Protein AF-A0A538T1Q1-F1 (afdb_monomer)

Sequence (93 aa):
AFAVQAEGLLEGGADLLILETCQDMLEMKAQILAAREAFARAGRRVPLQCSVTLDPSGRMLLGTDIRGALATLEAMGADVIGLNCSTGPDLMR

Radius of gyration: 13.58 Å; Cα contacts (8 Å, |Δi|>4): 144; chains: 1; bounding box: 30×27×38 Å

Nearest PDB structures (foldseek):
  8g3h-assembly1_A  TM=9.588E-01  e=9.002E-06  Thermus filiformis
  7ufp-assembly1_I  TM=4.383E-01  e=4.056E-01  Methanothermus fervidus DSM 2088
  2rko-assembly1_A  TM=3.230E-01  e=7.858E-01  Saccharomyces cerevisiae
  3a2k-assembly2_B  TM=4.628E-01  e=6.525E+00  Geobacillus kaustophilus
  8ia0-assembly1_CH  TM=3.974E-01  e=4.688E+00  Thermochaetoides thermophila DSM 1495

pLDDT: mean 95.33, std 5.36, range [63.19, 98.62]

Mean predicted aligned error: 2.74 Å

Foldseek 3Di:
DLLVVLLVCVVVVDQEAEAEADQDPVVVVVNLVSNVVSCVVSVHDHAYEYEYEAALVQHRPVRHHPVNVVVSVVVSDHPHYYYDDHDDPVSRD

InterPro domains:
  IPR003726 Homocysteine-binding domain [PF02574] (2-93)
  IPR003726 Homocysteine-binding domain [PS50970] (1-93)
  IPR036589 Homocysteine-binding domain superfamily [G3DSA:3.20.20.330] (1-93)
  IPR036589 Homocysteine-binding domain superfamily [SSF82282] (2-93)
  IPR050554 Methionine Synthase/Corrinoid [PTHR45833] (1-93)

Organism: Eiseniibacteriota bacterium (NCBI:txid2212470)

Secondary structure (DSSP, 8-state):
-HHHHHHHHHHTT-S-EEEEEE--HHHHHHHHHHHHHHHHHHT----EEEEE---TTSB-TTS-BHHHHHHHHHHTT-SEEEE-SSS-TTT--

Structure (mmCIF, N/CA/C/O backbone):
data_AF-A0A538T1Q1-F1
#
_entry.id   AF-A0A538T1Q1-F1
#
loop_
_atom_site.group_PDB
_atom_site.id
_atom_site.type_symbol
_atom_site.label_atom_id
_atom_site.label_alt_id
_atom_site.label_comp_id
_atom_site.label_asym_id
_atom_site.label_entity_id
_atom_site.label_seq_id
_atom_site.pdbx_PDB_ins_code
_atom_site.Cartn_x
_atom_site.Cartn_y
_atom_site.Cartn_z
_atom_site.occupancy
_atom_site.B_iso_or_equiv
_atom_site.auth_seq_id
_atom_site.auth_comp_id
_atom_site.auth_asym_id
_atom_site.auth_atom_id
_atom_site.pdbx_PDB_model_num
ATOM 1 N N . ALA A 1 1 ? 4.539 8.216 12.701 1.00 89.50 1 ALA A N 1
ATOM 2 C CA . ALA A 1 1 ? 4.344 9.091 11.526 1.00 89.50 1 ALA A CA 1
ATOM 3 C C . ALA A 1 1 ? 3.092 8.686 10.747 1.00 89.50 1 ALA A C 1
ATOM 5 O O . ALA A 1 1 ? 2.129 9.436 10.783 1.00 89.50 1 ALA A O 1
ATOM 6 N N . PHE A 1 2 ? 3.053 7.493 10.143 1.00 97.81 2 PHE A N 1
ATOM 7 C CA . PHE A 1 2 ? 1.937 7.061 9.284 1.00 97.81 2 PHE A CA 1
ATOM 8 C C . PHE A 1 2 ? 0.567 6.964 9.976 1.00 97.81 2 PHE A C 1
ATOM 10 O O . PHE A 1 2 ? -0.429 7.328 9.365 1.00 97.81 2 PHE A O 1
ATOM 17 N N . ALA A 1 3 ? 0.498 6.545 11.247 1.00 97.62 3 ALA A N 1
ATOM 18 C CA . ALA A 1 3 ? -0.788 6.395 11.944 1.00 97.62 3 ALA A CA 1
ATOM 19 C C . ALA A 1 3 ? -1.517 7.741 12.085 1.00 97.62 3 ALA A C 1
ATOM 21 O O . ALA A 1 3 ? -2.679 7.847 11.725 1.00 97.62 3 ALA A O 1
ATOM 22 N N . VAL A 1 4 ? -0.791 8.797 12.475 1.00 97.94 4 VAL A N 1
ATOM 23 C CA . VAL A 1 4 ? -1.330 10.166 12.587 1.00 97.94 4 VAL A CA 1
ATOM 24 C C . VAL A 1 4 ? -1.853 10.678 11.240 1.00 97.94 4 VAL A C 1
ATOM 26 O O . VAL A 1 4 ? -2.882 11.340 11.184 1.00 97.94 4 VAL A O 1
ATOM 29 N N . GLN A 1 5 ? -1.163 10.360 10.140 1.00 98.25 5 GLN A N 1
ATOM 30 C CA . GLN A 1 5 ? -1.607 10.742 8.796 1.00 98.25 5 GLN A CA 1
ATOM 31 C C . GLN A 1 5 ? -2.877 9.985 8.389 1.00 98.25 5 GLN A C 1
ATOM 33 O O . GLN A 1 5 ? -3.824 10.596 7.900 1.00 98.25 5 GLN A O 1
ATOM 38 N N . ALA A 1 6 ? -2.912 8.670 8.618 1.00 98.44 6 ALA A N 1
ATOM 39 C CA . ALA A 1 6 ? -4.075 7.840 8.327 1.00 98.44 6 ALA A CA 1
ATOM 40 C C . ALA A 1 6 ? -5.298 8.254 9.163 1.00 98.44 6 ALA A C 1
ATOM 42 O O . ALA A 1 6 ? -6.393 8.34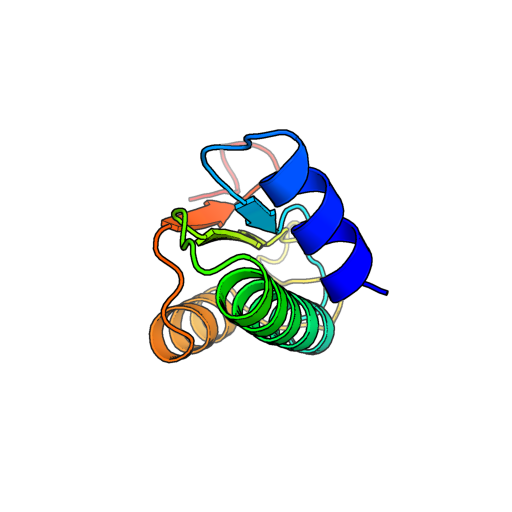6 8.620 1.00 98.44 6 ALA A O 1
ATOM 43 N N . GLU A 1 7 ? -5.110 8.567 10.449 1.00 98.00 7 GLU A N 1
ATOM 44 C CA . GLU A 1 7 ? -6.156 9.107 11.329 1.00 98.00 7 GLU A CA 1
ATOM 45 C C . GLU A 1 7 ? -6.732 10.409 10.768 1.00 98.00 7 GLU A C 1
ATOM 47 O O . GLU A 1 7 ? -7.941 10.499 10.579 1.00 98.00 7 GLU A O 1
ATOM 52 N N . GLY A 1 8 ? -5.883 11.373 10.395 1.00 98.06 8 GLY A N 1
ATOM 53 C CA . GLY A 1 8 ? -6.3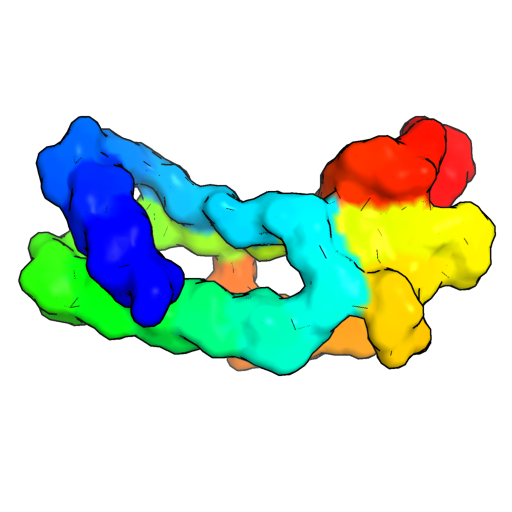49 12.640 9.825 1.00 98.06 8 GLY A CA 1
ATOM 54 C C . GLY A 1 8 ? -7.143 12.470 8.523 1.00 98.06 8 GLY A C 1
ATOM 55 O O . GLY A 1 8 ? -8.138 13.160 8.307 1.00 98.06 8 GLY A O 1
ATOM 56 N N . LEU A 1 9 ? -6.753 11.521 7.663 1.00 98.50 9 LEU A N 1
ATOM 57 C CA . LEU A 1 9 ? -7.506 11.198 6.443 1.00 98.50 9 LEU A CA 1
ATOM 58 C C . LEU A 1 9 ? -8.869 10.565 6.758 1.00 98.50 9 LEU A C 1
ATOM 60 O O . LEU A 1 9 ? -9.868 10.899 6.119 1.00 98.50 9 LEU A O 1
ATOM 64 N N . LEU A 1 10 ? -8.922 9.671 7.747 1.00 98.31 10 LEU A N 1
ATOM 65 C CA . LEU A 1 10 ? -10.161 9.030 8.190 1.00 98.31 10 LEU A CA 1
ATOM 66 C C . LEU A 1 10 ? -11.127 10.032 8.828 1.00 98.31 10 LEU A C 1
ATOM 68 O O . LEU A 1 10 ? -12.315 10.012 8.511 1.00 98.31 10 LEU A O 1
ATOM 72 N N . GLU A 1 11 ? -10.624 10.927 9.679 1.00 97.69 11 GLU A N 1
ATOM 73 C CA . GLU A 1 11 ? -11.393 12.032 10.265 1.00 97.69 11 GLU A CA 1
ATOM 74 C C . GLU A 1 11 ? -11.926 12.981 9.186 1.00 97.69 11 GLU A C 1
ATOM 76 O O . GLU A 1 11 ? -13.066 13.437 9.264 1.00 97.69 11 GLU A O 1
ATOM 81 N N . GLY A 1 12 ? -11.134 13.213 8.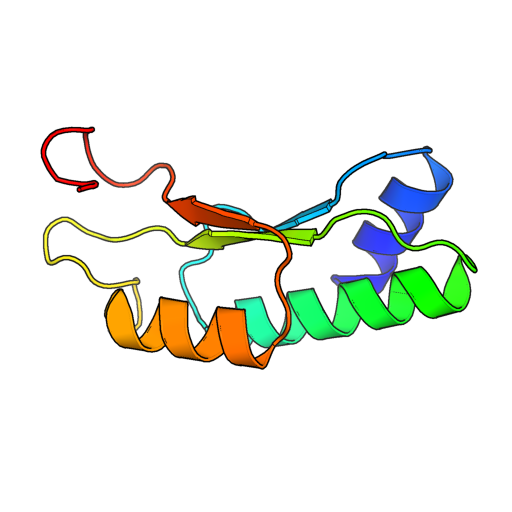136 1.00 98.06 12 GLY A N 1
ATOM 82 C CA . GLY A 1 12 ? -11.543 13.957 6.945 1.00 98.06 12 GLY A CA 1
ATOM 83 C C . GLY A 1 12 ? -12.599 13.254 6.084 1.00 98.06 12 GLY A C 1
ATOM 84 O O . GLY A 1 12 ? -13.081 13.846 5.121 1.00 98.06 12 GLY A O 1
ATOM 85 N N . GLY A 1 13 ? -12.977 12.016 6.414 1.00 98.00 13 GLY A N 1
ATOM 86 C CA . GLY A 1 13 ? -14.026 11.271 5.726 1.00 98.00 13 GLY A CA 1
ATOM 87 C C . GLY A 1 13 ? -13.563 10.519 4.481 1.00 98.00 13 GLY A C 1
ATOM 88 O O . GLY A 1 13 ? -14.407 10.179 3.658 1.00 98.00 13 GLY A O 1
ATOM 89 N N . ALA A 1 14 ? -12.263 10.240 4.330 1.00 98.38 14 ALA A N 1
ATOM 90 C CA . ALA A 1 14 ? -11.763 9.434 3.218 1.00 98.38 14 ALA A CA 1
ATOM 91 C C . ALA A 1 14 ? -12.439 8.050 3.166 1.00 98.38 14 ALA A C 1
ATOM 93 O O . ALA A 1 14 ? -12.596 7.383 4.190 1.00 98.38 14 ALA A O 1
ATOM 94 N N . ASP A 1 15 ? -12.795 7.605 1.959 1.00 98.44 15 ASP A N 1
ATOM 95 C CA . ASP A 1 15 ? -13.465 6.317 1.712 1.00 98.44 15 ASP A CA 1
ATOM 96 C C . ASP A 1 15 ? -12.513 5.202 1.250 1.00 98.44 15 ASP A C 1
ATOM 98 O O . ASP A 1 15 ? -12.938 4.068 1.039 1.00 98.44 15 ASP A O 1
ATOM 102 N N . LEU A 1 16 ? -11.227 5.518 1.100 1.00 98.38 16 LEU A N 1
ATOM 103 C CA . LEU A 1 16 ? -10.141 4.628 0.694 1.00 98.38 16 LEU A CA 1
ATOM 104 C C . LEU A 1 16 ? -8.844 5.186 1.278 1.00 98.38 16 LEU A C 1
ATOM 106 O O . LEU A 1 16 ? -8.607 6.392 1.201 1.00 98.38 16 LEU A O 1
ATOM 110 N N . LEU A 1 17 ? -7.986 4.315 1.805 1.00 98.56 17 LEU A N 1
ATOM 111 C CA . LEU A 1 17 ? -6.588 4.662 2.043 1.00 98.56 17 LEU A CA 1
ATOM 112 C C . LEU A 1 17 ? -5.724 3.999 0.975 1.00 98.56 17 LEU A C 1
ATOM 114 O O . LEU A 1 17 ? -5.830 2.794 0.744 1.00 98.56 17 LEU A O 1
ATOM 118 N N . ILE A 1 18 ? -4.864 4.792 0.340 1.00 98.38 18 ILE A N 1
ATOM 119 C CA . ILE A 1 18 ? -3.893 4.312 -0.637 1.00 98.38 18 ILE A CA 1
ATOM 120 C C . ILE A 1 18 ? -2.474 4.524 -0.111 1.00 98.38 18 ILE A C 1
ATOM 122 O O . ILE A 1 18 ? -2.084 5.628 0.259 1.00 98.38 18 ILE A O 1
ATOM 126 N N . LEU A 1 19 ? -1.710 3.437 -0.074 1.00 98.19 19 LEU A N 1
ATOM 127 C CA . LEU A 1 19 ? -0.277 3.419 0.179 1.00 98.19 19 LEU A CA 1
ATOM 128 C C . LEU A 1 19 ? 0.406 3.307 -1.181 1.00 98.19 19 LEU A C 1
ATOM 130 O O . LEU A 1 19 ? 0.444 2.221 -1.759 1.00 98.19 19 LEU A O 1
ATOM 134 N N . GLU A 1 20 ? 0.849 4.429 -1.745 1.00 97.38 20 GLU A N 1
ATOM 135 C CA . GLU A 1 20 ? 1.339 4.482 -3.125 1.00 97.38 20 GLU A CA 1
ATOM 136 C C . GLU A 1 20 ? 2.835 4.749 -3.248 1.00 97.38 20 GLU A C 1
ATOM 138 O O . GLU A 1 20 ? 3.478 5.267 -2.337 1.00 97.38 20 GLU A O 1
ATOM 143 N N . THR A 1 21 ? 3.378 4.437 -4.429 1.00 96.12 21 THR A N 1
ATOM 144 C CA . THR A 1 21 ? 4.769 4.732 -4.804 1.00 96.12 21 THR A CA 1
ATOM 145 C C . THR A 1 21 ? 5.786 4.148 -3.820 1.00 96.12 21 THR A C 1
ATOM 147 O O . THR A 1 21 ? 6.887 4.670 -3.653 1.00 96.12 21 THR A O 1
ATOM 150 N N . CYS A 1 22 ? 5.438 3.049 -3.149 1.00 96.56 22 CYS A N 1
ATOM 151 C CA . CYS A 1 22 ? 6.311 2.490 -2.132 1.00 96.56 22 CYS A CA 1
ATOM 152 C C . CYS A 1 22 ? 7.480 1.745 -2.787 1.00 96.56 22 CYS A C 1
ATOM 154 O O . CYS A 1 22 ? 7.290 0.948 -3.711 1.00 96.56 22 CYS A O 1
ATOM 156 N N . GLN A 1 23 ? 8.689 2.021 -2.300 1.00 95.06 23 GLN A N 1
ATOM 157 C CA . GLN A 1 23 ? 9.955 1.497 -2.826 1.00 95.06 23 GLN A CA 1
ATOM 158 C C . GLN A 1 23 ? 10.657 0.523 -1.870 1.00 95.06 23 GLN A C 1
ATOM 160 O O . GLN A 1 23 ? 11.610 -0.151 -2.272 1.00 95.06 23 GLN A O 1
ATOM 165 N N . ASP A 1 24 ? 10.156 0.400 -0.639 1.00 96.19 24 ASP A N 1
ATOM 166 C CA . ASP A 1 24 ? 10.654 -0.502 0.397 1.00 96.19 24 ASP A CA 1
ATOM 167 C C . ASP A 1 24 ? 9.495 -1.287 1.036 1.00 96.19 24 ASP A C 1
ATOM 169 O O . ASP A 1 24 ? 8.523 -0.722 1.538 1.00 96.19 24 ASP A O 1
ATOM 173 N N . MET A 1 25 ? 9.610 -2.616 1.062 1.00 96.56 25 MET A N 1
ATOM 174 C CA . MET A 1 25 ? 8.607 -3.474 1.692 1.00 96.56 25 MET A CA 1
ATOM 175 C C . MET A 1 25 ? 8.565 -3.350 3.215 1.00 96.56 25 MET A C 1
ATOM 177 O O . MET A 1 25 ? 7.521 -3.635 3.806 1.00 96.56 25 MET A O 1
ATOM 181 N N . LEU A 1 26 ? 9.660 -2.961 3.872 1.00 97.06 26 LEU A N 1
ATOM 182 C CA . LEU A 1 26 ? 9.642 -2.702 5.310 1.00 97.06 26 LEU A CA 1
ATOM 183 C C . LEU A 1 26 ? 8.817 -1.450 5.621 1.00 97.06 26 LEU A C 1
ATOM 185 O O . LEU A 1 26 ? 8.008 -1.464 6.551 1.00 97.06 26 LEU A O 1
ATOM 189 N N . GLU A 1 27 ? 8.963 -0.404 4.810 1.00 97.44 27 GLU A N 1
ATOM 190 C CA . GLU A 1 27 ? 8.146 0.802 4.911 1.00 97.44 27 GLU A CA 1
ATOM 191 C C . GLU A 1 27 ? 6.666 0.497 4.641 1.00 97.44 27 GLU A C 1
ATOM 193 O O . GLU A 1 27 ? 5.817 0.826 5.470 1.00 97.44 27 GLU A O 1
ATOM 198 N N . MET A 1 28 ? 6.357 -0.226 3.558 1.00 97.75 28 MET A N 1
ATOM 199 C CA . MET A 1 28 ? 4.989 -0.656 3.240 1.00 97.75 28 MET A CA 1
ATOM 200 C C . MET A 1 28 ? 4.349 -1.429 4.403 1.00 97.75 28 MET A C 1
ATOM 202 O O . MET A 1 28 ? 3.210 -1.173 4.792 1.00 97.75 28 MET A O 1
ATOM 206 N N . LYS A 1 29 ? 5.101 -2.344 5.029 1.00 98.25 29 LYS A N 1
ATOM 207 C CA . LYS A 1 29 ? 4.645 -3.081 6.219 1.00 98.25 29 LYS A CA 1
ATOM 208 C C . LYS A 1 29 ? 4.290 -2.145 7.370 1.00 98.25 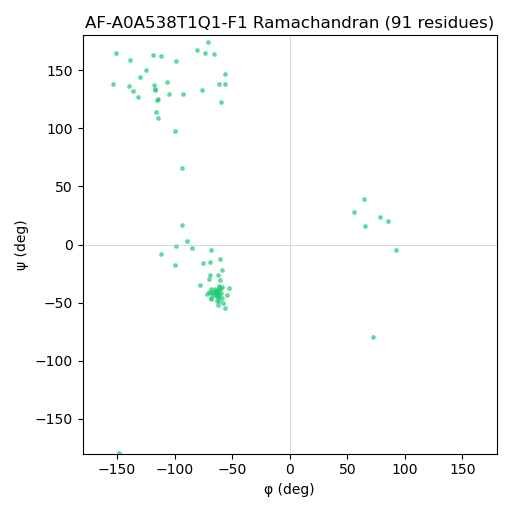29 LYS A C 1
ATOM 210 O O . LYS A 1 29 ? 3.243 -2.316 7.996 1.00 98.25 29 LYS A O 1
ATOM 215 N N . ALA A 1 30 ? 5.149 -1.167 7.650 1.00 98.38 30 ALA A N 1
ATOM 216 C CA . ALA A 1 30 ? 4.914 -0.188 8.704 1.00 98.38 30 ALA A CA 1
ATOM 217 C C . ALA A 1 30 ? 3.670 0.668 8.415 1.00 98.38 30 ALA A C 1
ATOM 219 O O . ALA A 1 30 ? 2.873 0.910 9.321 1.00 98.38 30 ALA A O 1
ATOM 220 N N . GLN A 1 31 ? 3.468 1.069 7.159 1.00 98.44 31 GLN A N 1
ATOM 221 C CA . GLN A 1 31 ? 2.290 1.817 6.719 1.00 98.44 31 GLN A CA 1
ATOM 222 C C . GLN A 1 31 ? 0.994 1.001 6.874 1.00 98.44 31 GLN A C 1
ATOM 224 O O . GLN A 1 31 ? 0.018 1.516 7.416 1.00 98.44 31 GLN A O 1
ATOM 229 N N . ILE A 1 32 ? 0.984 -0.286 6.500 1.00 98.50 32 ILE A N 1
ATOM 230 C CA . ILE A 1 32 ? -0.187 -1.166 6.675 1.00 98.50 32 ILE A CA 1
ATOM 231 C C . ILE A 1 32 ? -0.539 -1.333 8.159 1.00 98.50 32 ILE A C 1
ATOM 233 O O . ILE A 1 32 ? -1.710 -1.259 8.538 1.00 98.50 32 ILE A O 1
ATOM 237 N N . LEU A 1 33 ? 0.460 -1.553 9.020 1.00 98.50 33 LEU A N 1
ATOM 238 C CA . LEU A 1 33 ? 0.236 -1.662 10.465 1.00 98.50 33 LEU A CA 1
ATOM 239 C C . LEU A 1 33 ? -0.307 -0.354 11.051 1.00 98.50 33 LEU A C 1
ATOM 241 O O . LEU A 1 33 ? -1.254 -0.383 11.833 1.00 98.50 33 LEU A O 1
ATOM 245 N N . ALA A 1 34 ? 0.234 0.782 10.619 1.00 98.50 34 ALA A N 1
ATOM 246 C CA . ALA A 1 34 ? -0.239 2.094 11.028 1.00 98.50 34 ALA A CA 1
ATOM 247 C C . ALA A 1 34 ? -1.673 2.390 10.553 1.00 98.50 34 ALA A C 1
ATOM 249 O O . ALA A 1 34 ? -2.459 2.949 11.313 1.00 98.50 34 ALA A O 1
ATOM 250 N N . ALA A 1 35 ? -2.047 1.980 9.337 1.00 98.44 35 ALA A N 1
ATOM 251 C CA . ALA A 1 35 ? -3.417 2.113 8.842 1.00 98.44 35 ALA A CA 1
ATOM 252 C C . ALA A 1 35 ? -4.401 1.288 9.688 1.00 98.44 35 ALA A C 1
ATOM 254 O O . ALA A 1 35 ? -5.478 1.764 10.033 1.00 98.44 35 ALA A O 1
ATOM 255 N N . ARG A 1 36 ? -4.013 0.073 10.097 1.00 98.12 36 ARG A N 1
ATOM 256 C CA . ARG A 1 36 ? -4.818 -0.766 11.003 1.00 98.12 36 ARG A CA 1
ATOM 257 C C . ARG A 1 36 ? -4.979 -0.146 12.388 1.00 98.12 36 ARG A C 1
ATOM 259 O O . ARG A 1 36 ? -6.067 -0.212 12.954 1.00 98.12 36 ARG A O 1
ATOM 266 N N . GLU A 1 37 ? -3.920 0.454 12.922 1.00 98.44 37 GLU A N 1
ATOM 267 C CA . GLU A 1 37 ? -3.988 1.201 14.179 1.00 98.44 37 GLU A CA 1
ATOM 268 C C . GLU A 1 37 ? -4.954 2.390 14.065 1.00 98.44 37 GLU A C 1
ATOM 270 O O . GLU A 1 37 ? -5.820 2.561 14.924 1.00 98.44 37 GLU A O 1
ATOM 275 N N . ALA A 1 38 ? -4.873 3.146 12.968 1.00 98.44 38 ALA A N 1
ATOM 276 C CA . ALA A 1 38 ? -5.785 4.247 12.681 1.00 98.44 38 ALA A CA 1
ATOM 277 C C . ALA A 1 38 ? -7.243 3.771 12.552 1.00 98.44 38 ALA A C 1
ATOM 279 O O . ALA A 1 38 ? -8.134 4.375 13.145 1.00 98.44 38 ALA A O 1
ATOM 280 N N . PHE A 1 39 ? -7.499 2.645 11.871 1.00 98.44 39 PHE A N 1
ATOM 281 C CA . PHE A 1 39 ? -8.839 2.048 11.800 1.00 98.44 39 PHE A CA 1
ATOM 282 C C . PHE A 1 39 ? -9.386 1.676 13.181 1.00 98.44 39 PHE A C 1
ATOM 284 O O . PHE A 1 39 ? -10.562 1.912 13.461 1.00 98.44 39 PHE A O 1
ATOM 291 N N . ALA A 1 40 ? -8.544 1.111 14.054 1.00 97.81 40 ALA A N 1
ATOM 292 C CA . ALA A 1 40 ? -8.943 0.747 15.410 1.00 97.81 40 ALA A CA 1
ATOM 293 C C . ALA A 1 40 ? -9.306 1.981 16.250 1.00 97.81 40 ALA A C 1
ATOM 295 O O . ALA A 1 40 ? -10.307 1.959 16.963 1.00 97.81 40 ALA A O 1
ATOM 296 N N . ARG A 1 41 ? -8.532 3.066 16.134 1.00 97.31 41 ARG A N 1
ATOM 297 C CA . ARG A 1 41 ? -8.785 4.334 16.840 1.00 97.31 41 ARG A CA 1
ATOM 298 C C . ARG A 1 41 ? -10.018 5.065 16.311 1.00 97.31 41 ARG A C 1
ATOM 300 O O . ARG A 1 41 ? -10.811 5.561 17.103 1.00 97.31 41 ARG A O 1
ATOM 307 N N . ALA A 1 42 ? -10.206 5.085 14.993 1.00 95.88 42 ALA A N 1
ATOM 308 C CA . ALA A 1 42 ? -11.352 5.720 14.345 1.00 95.88 42 ALA A CA 1
ATOM 309 C C . ALA A 1 42 ? -12.655 4.908 14.481 1.00 95.88 42 ALA A C 1
ATOM 311 O O . ALA A 1 42 ? -13.734 5.420 14.189 1.00 95.88 42 ALA A O 1
ATOM 312 N N . GLY A 1 43 ? -12.575 3.625 14.861 1.00 97.00 43 GLY A N 1
ATOM 313 C CA . GLY A 1 43 ? -13.729 2.720 14.902 1.00 97.00 43 GLY A CA 1
ATOM 314 C C . GLY A 1 43 ? -14.340 2.433 13.523 1.00 97.00 43 GLY A C 1
ATOM 315 O O . GLY A 1 43 ? -15.469 1.952 13.433 1.00 97.00 43 GLY A O 1
ATOM 316 N N . ARG A 1 44 ? -13.611 2.732 12.440 1.00 95.94 44 ARG A N 1
ATOM 317 C CA . ARG A 1 44 ? -14.044 2.579 11.046 1.00 95.94 44 ARG A CA 1
ATOM 318 C C . ARG A 1 44 ? -12.889 2.045 10.208 1.00 95.94 44 ARG A C 1
ATOM 320 O O . ARG A 1 44 ? -11.768 2.536 10.288 1.00 95.94 44 ARG A O 1
ATOM 327 N N . ARG A 1 45 ? -13.200 1.080 9.343 1.00 97.62 45 ARG A N 1
ATOM 328 C CA . ARG A 1 45 ? -12.311 0.591 8.285 1.00 97.62 45 ARG A CA 1
ATOM 329 C C . ARG A 1 45 ? -12.807 1.087 6.933 1.00 97.62 45 ARG A C 1
ATOM 331 O O . ARG A 1 45 ? -14.005 1.035 6.659 1.00 97.62 45 ARG A O 1
ATOM 338 N N . VAL A 1 46 ? -11.873 1.479 6.080 1.00 98.50 46 VAL A N 1
ATOM 339 C CA . VAL A 1 46 ? -12.079 1.651 4.637 1.00 98.50 46 VAL A CA 1
ATOM 340 C C . VAL A 1 46 ? -11.152 0.695 3.883 1.00 98.50 46 VAL A C 1
ATOM 342 O O . VAL A 1 46 ? -10.227 0.165 4.510 1.00 98.50 46 VAL A O 1
ATOM 345 N N . PRO A 1 47 ? -11.383 0.410 2.589 1.00 98.56 47 PRO A N 1
ATOM 346 C CA . PRO A 1 47 ? -10.460 -0.417 1.827 1.00 98.56 47 PRO A CA 1
ATOM 347 C C . PRO A 1 47 ? -9.041 0.166 1.867 1.00 98.56 47 PRO A C 1
ATOM 349 O O . PRO A 1 47 ? -8.855 1.384 1.934 1.00 98.56 47 PRO A O 1
ATOM 352 N N . LEU A 1 48 ? -8.047 -0.717 1.856 1.00 98.50 48 LEU A N 1
ATOM 353 C CA . LEU A 1 48 ? -6.630 -0.385 1.857 1.00 98.50 48 LEU A CA 1
ATOM 354 C C . LEU A 1 48 ? -6.003 -0.845 0.539 1.00 98.50 48 LEU A C 1
ATOM 356 O O . LEU A 1 48 ? -5.819 -2.044 0.311 1.00 98.50 48 LEU A O 1
ATOM 360 N N . GLN A 1 49 ? -5.660 0.115 -0.317 1.00 98.62 49 GLN A N 1
ATOM 361 C CA . GLN A 1 49 ? -4.938 -0.130 -1.561 1.00 98.62 49 GLN A CA 1
ATOM 362 C C . GLN A 1 49 ? -3.433 0.015 -1.333 1.00 98.62 49 GLN A C 1
ATOM 364 O O . GLN A 1 49 ? -2.974 1.024 -0.807 1.00 98.62 49 GLN A O 1
ATOM 369 N N . CYS A 1 50 ? -2.660 -0.977 -1.765 1.00 98.50 50 CYS A N 1
ATOM 370 C CA . CYS A 1 50 ? -1.203 -0.979 -1.688 1.00 98.50 50 CYS A CA 1
ATOM 371 C C . CYS A 1 50 ? -0.623 -0.997 -3.106 1.00 98.50 50 CYS A C 1
ATOM 373 O O . CYS A 1 50 ? -0.794 -1.972 -3.837 1.00 98.50 50 CYS A O 1
ATOM 375 N N . SER A 1 51 ? 0.062 0.074 -3.497 1.00 96.88 51 SER A N 1
ATOM 376 C CA . SER A 1 51 ? 0.723 0.201 -4.794 1.00 96.88 51 SER A CA 1
ATOM 377 C C . SER A 1 51 ? 2.233 0.301 -4.617 1.00 96.88 51 SER A C 1
ATOM 379 O O . SER A 1 51 ? 2.735 1.171 -3.900 1.00 96.88 51 SER A O 1
ATOM 381 N N . VAL A 1 52 ? 2.960 -0.597 -5.279 1.00 96.38 52 VAL A N 1
ATOM 382 C CA . VAL A 1 52 ? 4.428 -0.571 -5.311 1.00 96.38 52 VAL A CA 1
ATOM 383 C C . VAL A 1 52 ? 4.914 0.074 -6.603 1.00 96.38 52 VAL A C 1
ATOM 385 O O . VAL A 1 52 ? 4.202 0.122 -7.605 1.00 96.38 52 VAL A O 1
ATOM 388 N N . THR A 1 53 ? 6.145 0.571 -6.593 1.00 94.94 53 THR A N 1
ATOM 389 C CA . THR A 1 53 ? 6.793 1.090 -7.799 1.00 94.94 53 THR A CA 1
ATOM 390 C C . THR A 1 53 ? 8.023 0.253 -8.125 1.00 94.94 53 THR A C 1
ATOM 392 O O . THR A 1 53 ? 8.806 -0.097 -7.236 1.00 94.94 53 THR A O 1
ATOM 395 N N . LEU A 1 54 ? 8.157 -0.113 -9.398 1.00 93.62 54 LEU A N 1
ATOM 396 C CA . LEU A 1 54 ? 9.217 -0.981 -9.901 1.00 93.62 54 LEU A CA 1
ATOM 397 C C . LEU A 1 54 ? 10.061 -0.224 -10.917 1.00 93.62 54 LEU A C 1
ATOM 399 O O . LEU A 1 54 ? 9.522 0.453 -11.793 1.00 93.62 54 LEU A O 1
ATOM 403 N N . ASP A 1 55 ? 11.373 -0.388 -10.826 1.00 91.81 55 ASP A N 1
ATOM 404 C CA . ASP A 1 55 ? 12.295 0.076 -11.851 1.00 91.81 55 ASP A CA 1
ATOM 405 C C . ASP A 1 55 ? 12.177 -0.779 -13.139 1.00 91.81 55 ASP A C 1
ATOM 407 O O . ASP A 1 55 ? 11.470 -1.794 -13.163 1.00 91.81 55 ASP A O 1
ATOM 411 N N . PRO A 1 56 ? 12.875 -0.420 -14.233 1.00 90.56 56 PRO A N 1
ATOM 412 C CA . PRO A 1 56 ? 12.850 -1.202 -15.472 1.00 90.56 56 PRO A CA 1
ATOM 413 C C . PRO A 1 56 ? 13.350 -2.652 -15.347 1.00 90.56 56 PRO A C 1
ATOM 415 O O . PRO A 1 56 ? 13.161 -3.435 -16.275 1.00 90.56 56 PRO A O 1
ATOM 418 N N . SER A 1 57 ? 13.987 -3.031 -14.233 1.00 89.75 57 SER A N 1
ATOM 419 C CA . SER A 1 57 ? 14.384 -4.416 -13.951 1.00 89.75 57 SER A CA 1
ATOM 420 C C . SER A 1 57 ? 13.258 -5.249 -13.319 1.00 89.75 57 SER A C 1
ATOM 422 O O . SER A 1 57 ? 13.432 -6.451 -13.102 1.00 89.75 57 SER A O 1
ATOM 424 N N . GLY A 1 58 ? 12.101 -4.636 -13.035 1.00 89.81 58 GLY A N 1
ATOM 425 C CA . GLY A 1 58 ? 10.950 -5.291 -12.413 1.00 89.81 58 GLY A CA 1
ATOM 426 C C . GLY A 1 58 ? 11.096 -5.464 -10.901 1.00 89.81 58 GLY A C 1
ATOM 427 O O . GLY A 1 58 ? 10.482 -6.364 -10.318 1.00 89.81 58 GLY A O 1
ATOM 428 N N . ARG A 1 59 ? 11.929 -4.636 -10.258 1.00 94.06 59 ARG A N 1
ATOM 429 C CA . ARG A 1 59 ? 12.189 -4.677 -8.815 1.00 94.06 59 ARG A CA 1
ATOM 430 C C . ARG A 1 59 ? 11.911 -3.326 -8.172 1.00 94.06 59 ARG A C 1
ATOM 432 O O . ARG A 1 59 ? 12.076 -2.277 -8.784 1.00 94.06 59 ARG A O 1
ATOM 439 N N . MET A 1 60 ? 11.508 -3.360 -6.909 1.00 95.00 60 MET A N 1
ATOM 440 C CA . MET A 1 60 ? 11.496 -2.179 -6.048 1.00 95.00 60 MET A CA 1
ATOM 441 C C . MET A 1 60 ? 12.937 -1.704 -5.797 1.00 95.00 60 MET A C 1
ATOM 443 O O . MET A 1 60 ? 13.881 -2.476 -5.975 1.00 95.00 60 MET A O 1
ATOM 447 N N . LEU A 1 61 ? 13.114 -0.472 -5.309 1.00 94.00 61 LEU A N 1
ATOM 448 C CA . LEU A 1 61 ? 14.436 0.144 -5.100 1.00 94.00 61 LEU A CA 1
ATOM 449 C C . LEU A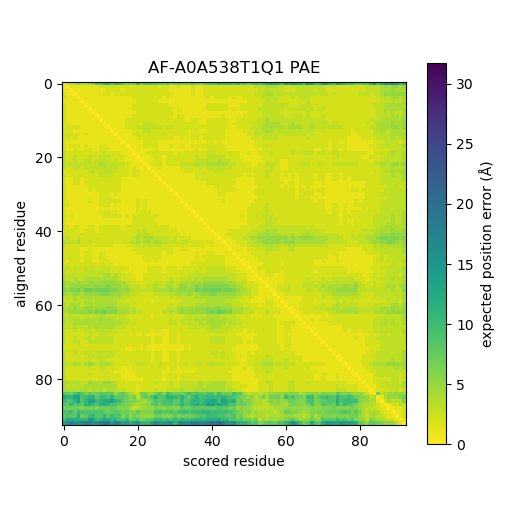 1 61 ? 15.393 -0.729 -4.271 1.00 94.00 61 LEU A C 1
ATOM 451 O O . LEU A 1 61 ? 16.585 -0.784 -4.555 1.00 94.00 61 LEU A O 1
ATOM 455 N N . LEU A 1 62 ? 14.868 -1.429 -3.260 1.00 94.38 62 LEU A N 1
ATOM 456 C CA . LEU A 1 62 ? 15.656 -2.305 -2.384 1.00 94.38 62 LEU A CA 1
ATOM 457 C C . LEU A 1 62 ? 15.688 -3.776 -2.841 1.00 94.38 62 LEU A C 1
ATOM 459 O O . LEU A 1 62 ? 16.036 -4.666 -2.070 1.00 94.38 62 LEU A O 1
ATOM 463 N N . GL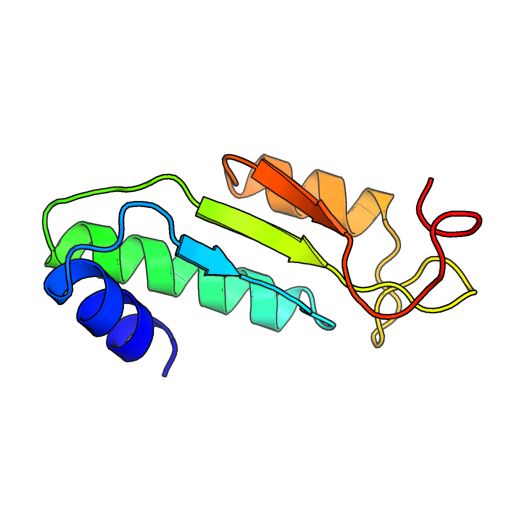Y A 1 63 ? 15.321 -4.051 -4.095 1.00 94.00 63 GLY A N 1
ATOM 464 C CA . GLY A 1 63 ? 15.529 -5.342 -4.757 1.00 94.00 63 GLY A CA 1
ATOM 465 C C . GLY A 1 63 ? 14.382 -6.351 -4.657 1.00 94.00 63 GLY A C 1
ATOM 466 O O . GLY A 1 63 ? 14.453 -7.401 -5.306 1.00 94.00 63 GLY A O 1
ATOM 467 N N . THR A 1 64 ? 13.319 -6.045 -3.903 1.00 96.75 64 THR A N 1
ATOM 468 C CA . THR A 1 64 ? 12.109 -6.888 -3.842 1.00 96.75 64 THR A CA 1
ATOM 469 C C . THR A 1 64 ? 11.507 -7.002 -5.242 1.00 96.75 64 THR A C 1
ATOM 471 O O . THR A 1 64 ? 11.203 -5.988 -5.867 1.00 96.75 64 THR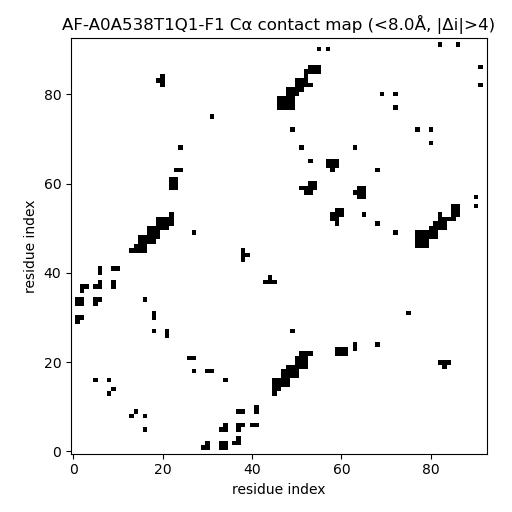 A O 1
ATOM 474 N N . ASP A 1 65 ? 11.346 -8.225 -5.743 1.00 95.06 65 ASP A N 1
ATOM 475 C CA . ASP A 1 65 ? 10.632 -8.462 -6.998 1.00 95.06 65 ASP A CA 1
ATOM 476 C C . ASP A 1 65 ? 9.108 -8.448 -6.804 1.00 95.06 65 ASP A C 1
ATOM 478 O O . ASP A 1 65 ? 8.585 -8.504 -5.687 1.00 95.06 65 ASP A O 1
ATOM 482 N N . ILE A 1 66 ? 8.378 -8.393 -7.918 1.00 92.62 66 ILE A N 1
ATOM 483 C CA . ILE A 1 66 ? 6.914 -8.320 -7.903 1.00 92.62 66 ILE A CA 1
ATOM 484 C C . ILE A 1 66 ? 6.246 -9.524 -7.222 1.00 92.62 66 ILE A C 1
ATOM 486 O O . ILE A 1 66 ? 5.197 -9.371 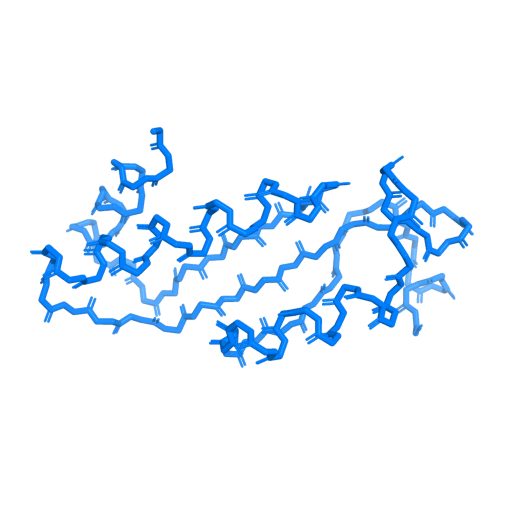-6.600 1.00 92.62 66 ILE A O 1
ATOM 490 N N . ARG A 1 67 ? 6.851 -10.719 -7.276 1.00 95.06 67 ARG A N 1
ATOM 491 C CA . ARG A 1 67 ? 6.288 -11.922 -6.639 1.00 95.06 67 ARG A CA 1
ATOM 492 C C . ARG A 1 67 ? 6.414 -11.835 -5.122 1.00 95.06 67 ARG A C 1
ATOM 494 O O . ARG A 1 67 ? 5.461 -12.151 -4.416 1.00 95.06 67 ARG A O 1
ATOM 501 N N . GLY A 1 68 ? 7.565 -11.378 -4.632 1.00 96.75 68 GLY A N 1
ATOM 502 C CA . GLY A 1 68 ? 7.804 -11.124 -3.215 1.00 96.75 68 GLY A CA 1
ATOM 503 C C . GLY A 1 68 ? 6.904 -10.018 -2.664 1.00 96.75 68 GLY A C 1
ATOM 504 O O . GLY A 1 68 ? 6.356 -10.169 -1.568 1.00 96.75 68 GLY A O 1
ATOM 505 N N . ALA A 1 69 ? 6.701 -8.945 -3.433 1.00 96.69 69 ALA A N 1
ATOM 506 C CA . ALA A 1 69 ? 5.771 -7.877 -3.078 1.00 96.69 69 ALA A CA 1
ATOM 507 C C . ALA A 1 69 ? 4.328 -8.400 -2.994 1.00 96.69 69 ALA A C 1
ATOM 509 O O . ALA A 1 69 ? 3.695 -8.252 -1.950 1.00 96.69 69 ALA A O 1
ATOM 510 N N . LEU A 1 70 ? 3.842 -9.084 -4.039 1.00 96.88 70 LEU A N 1
ATOM 511 C CA . LEU A 1 70 ? 2.489 -9.644 -4.093 1.00 96.88 70 LEU A CA 1
ATOM 512 C C . LEU A 1 70 ? 2.217 -10.592 -2.920 1.00 96.88 70 LEU A C 1
ATOM 514 O O . LEU A 1 70 ? 1.300 -10.344 -2.142 1.00 96.88 70 LEU A O 1
ATOM 518 N N . ALA A 1 71 ? 3.064 -11.610 -2.731 1.00 98.06 71 ALA A N 1
ATOM 519 C CA . ALA A 1 71 ? 2.886 -12.594 -1.663 1.00 98.06 71 ALA A CA 1
ATOM 520 C C . ALA A 1 71 ? 2.875 -11.944 -0.268 1.00 98.06 71 ALA A C 1
ATOM 522 O O . ALA A 1 71 ? 2.123 -12.350 0.618 1.00 98.06 71 ALA A O 1
ATOM 523 N N . THR A 1 72 ? 3.696 -10.908 -0.066 1.00 98.12 72 THR A N 1
ATOM 524 C CA . THR A 1 72 ? 3.717 -10.162 1.196 1.00 98.12 72 THR A CA 1
ATOM 525 C C . THR A 1 72 ? 2.427 -9.371 1.401 1.00 98.12 72 THR A C 1
ATOM 527 O O . THR A 1 72 ? 1.859 -9.411 2.490 1.00 98.12 72 THR A O 1
ATOM 530 N N . LEU A 1 73 ? 1.964 -8.645 0.382 1.00 98.19 73 LEU A N 1
ATOM 531 C CA . LEU A 1 73 ? 0.777 -7.793 0.470 1.00 98.19 73 LEU A CA 1
ATOM 532 C C . LEU A 1 73 ? -0.512 -8.609 0.634 1.00 98.19 73 LEU A C 1
ATOM 534 O O . LEU A 1 73 ? -1.366 -8.231 1.437 1.00 98.19 73 LEU A O 1
ATOM 538 N N . GLU A 1 74 ? -0.617 -9.756 -0.040 1.00 97.88 74 GLU A N 1
ATOM 539 C CA . GLU A 1 74 ? -1.711 -10.716 0.150 1.00 97.88 74 GLU A CA 1
ATOM 540 C C . GLU A 1 74 ? -1.736 -11.248 1.587 1.00 97.88 74 GLU A C 1
ATOM 542 O O . GLU A 1 74 ? -2.768 -11.195 2.256 1.00 97.88 74 GLU A O 1
ATOM 547 N N . ALA A 1 75 ? -0.585 -11.685 2.114 1.00 98.12 75 ALA A N 1
ATOM 548 C CA . ALA A 1 75 ? -0.477 -12.162 3.495 1.00 98.12 75 ALA A CA 1
ATOM 549 C C . ALA A 1 75 ? -0.805 -11.069 4.530 1.00 98.12 75 ALA A C 1
ATOM 551 O O . ALA A 1 75 ? -1.244 -11.358 5.645 1.00 98.12 75 ALA A O 1
ATOM 552 N N . MET A 1 76 ? -0.607 -9.802 4.167 1.00 97.94 76 MET A N 1
ATOM 553 C CA . MET A 1 76 ? -0.971 -8.647 4.981 1.00 97.94 76 MET A CA 1
ATOM 554 C C . MET A 1 76 ? -2.398 -8.142 4.740 1.00 97.94 76 MET A C 1
ATOM 556 O O . MET A 1 76 ? -2.801 -7.165 5.371 1.00 97.94 76 MET A O 1
ATOM 560 N N . GLY A 1 77 ? -3.191 -8.803 3.899 1.00 96.00 77 GLY A N 1
ATOM 561 C CA . GLY A 1 77 ? -4.606 -8.489 3.712 1.00 96.00 77 GLY A CA 1
ATOM 562 C C . GLY A 1 77 ? -4.863 -7.107 3.112 1.00 96.00 77 GLY A C 1
ATOM 563 O O . GLY A 1 77 ? -5.782 -6.421 3.561 1.00 96.00 77 GLY A O 1
ATOM 564 N N . ALA A 1 78 ? -4.042 -6.679 2.148 1.00 97.94 78 ALA A N 1
ATOM 565 C CA . ALA A 1 78 ? -4.390 -5.550 1.287 1.00 97.94 78 ALA A CA 1
ATOM 566 C C . ALA A 1 78 ? -5.673 -5.871 0.495 1.00 97.94 78 ALA A C 1
ATOM 568 O O . ALA A 1 78 ? -5.824 -6.985 -0.003 1.00 97.94 78 ALA A O 1
ATOM 569 N N . ASP A 1 79 ? -6.591 -4.908 0.366 1.00 98.44 79 ASP A N 1
ATOM 570 C CA . ASP A 1 79 ? -7.832 -5.102 -0.403 1.00 98.44 79 ASP A CA 1
ATOM 571 C C . ASP A 1 79 ? -7.587 -4.995 -1.910 1.00 98.44 79 ASP A C 1
ATOM 573 O O . ASP A 1 79 ? -8.230 -5.675 -2.707 1.00 98.44 79 ASP A O 1
ATOM 577 N N . VAL A 1 80 ? -6.662 -4.113 -2.295 1.00 98.25 80 VAL A N 1
ATOM 578 C CA . VAL A 1 80 ? -6.281 -3.853 -3.684 1.00 98.25 80 VAL A CA 1
ATOM 579 C C . VAL A 1 80 ? -4.762 -3.776 -3.756 1.00 98.25 80 VAL A C 1
ATOM 581 O O . VAL A 1 80 ? -4.135 -3.075 -2.962 1.00 98.25 80 VAL A O 1
ATOM 584 N N . ILE A 1 81 ? -4.171 -4.481 -4.717 1.00 97.81 81 ILE A N 1
ATOM 585 C CA . ILE A 1 81 ? -2.727 -4.480 -4.970 1.00 97.81 81 ILE A CA 1
ATOM 586 C C . ILE A 1 81 ? -2.492 -3.916 -6.371 1.00 97.81 81 ILE A C 1
ATOM 588 O O . ILE A 1 81 ? -3.176 -4.312 -7.313 1.00 97.81 81 ILE A O 1
ATOM 592 N N . GLY A 1 82 ? -1.549 -2.982 -6.508 1.00 94.50 82 GLY A N 1
ATOM 593 C CA . GLY A 1 82 ? -1.293 -2.292 -7.773 1.00 94.50 82 GLY A CA 1
ATOM 594 C C . GLY A 1 82 ? 0.159 -1.875 -8.005 1.00 94.50 82 GLY A C 1
ATOM 595 O O . GLY A 1 82 ? 1.047 -2.127 -7.187 1.00 94.50 82 GLY A O 1
ATOM 596 N N . LEU A 1 83 ? 0.365 -1.231 -9.155 1.00 94.31 83 LEU A N 1
ATOM 597 C CA . LEU A 1 83 ? 1.627 -0.647 -9.607 1.00 94.31 83 LEU A CA 1
ATOM 598 C C . LEU A 1 83 ? 1.398 0.798 -10.058 1.00 94.31 83 LEU A C 1
ATOM 600 O O . LEU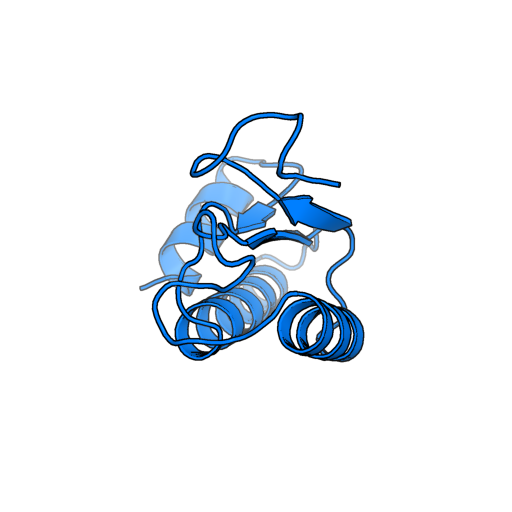 A 1 83 ? 0.364 1.093 -10.660 1.00 94.31 83 LEU A O 1
ATOM 604 N N . ASN A 1 84 ? 2.359 1.693 -9.809 1.00 94.50 84 ASN A N 1
ATOM 605 C CA . ASN A 1 84 ? 2.293 3.075 -10.296 1.00 94.50 84 ASN A CA 1
ATOM 606 C C . ASN A 1 84 ? 3.679 3.709 -10.550 1.00 94.50 84 ASN A C 1
ATOM 608 O O . ASN A 1 84 ? 4.704 3.237 -10.064 1.00 94.50 84 ASN A O 1
ATOM 612 N N . CYS A 1 85 ? 3.689 4.831 -11.279 1.00 89.50 85 CYS A N 1
ATOM 613 C CA . CYS A 1 85 ? 4.817 5.758 -11.464 1.00 89.50 85 CYS A CA 1
ATOM 614 C C . CYS A 1 85 ? 5.997 5.305 -12.358 1.00 89.50 85 CYS A C 1
ATOM 616 O O . CYS A 1 85 ? 6.097 5.772 -13.488 1.00 89.50 85 CYS A O 1
ATOM 618 N N . SER A 1 86 ? 6.927 4.479 -11.863 1.00 84.50 86 SER A N 1
ATOM 619 C CA . SER A 1 86 ? 8.332 4.469 -12.339 1.00 84.50 86 SER A CA 1
ATOM 620 C C . SER A 1 86 ? 8.578 3.953 -13.764 1.00 84.50 86 SER A C 1
ATOM 622 O O . SER A 1 86 ? 9.672 4.145 -14.299 1.00 84.50 86 SER A O 1
ATOM 624 N N . THR A 1 87 ? 7.622 3.274 -14.380 1.00 82.31 87 THR A N 1
ATOM 625 C CA . THR A 1 87 ? 7.779 2.655 -15.700 1.00 82.31 87 THR A CA 1
ATOM 626 C C . THR A 1 87 ? 6.528 2.844 -16.556 1.00 82.31 87 THR A C 1
ATOM 628 O O . THR A 1 87 ? 5.449 3.159 -16.056 1.00 82.31 87 THR A O 1
ATOM 631 N N . GLY A 1 88 ? 6.690 2.720 -17.876 1.00 86.06 88 GLY A N 1
ATOM 632 C CA . GLY A 1 88 ? 5.583 2.828 -18.824 1.00 86.06 88 GLY A CA 1
ATOM 633 C C . GLY A 1 88 ? 4.662 1.597 -18.810 1.00 86.06 88 GLY A C 1
ATOM 634 O O . GLY A 1 88 ? 5.047 0.538 -18.307 1.00 86.06 88 GLY A O 1
ATOM 635 N N . PRO A 1 89 ? 3.453 1.691 -19.400 1.00 85.00 89 PRO A N 1
ATOM 636 C CA . PRO A 1 89 ? 2.493 0.580 -19.460 1.00 85.00 89 PRO A CA 1
ATOM 637 C C . PRO A 1 89 ? 3.009 -0.687 -20.162 1.00 85.00 89 PRO A C 1
ATOM 639 O O . PRO A 1 89 ? 2.467 -1.772 -19.979 1.00 85.00 89 PRO A O 1
ATOM 642 N N . ASP A 1 90 ? 4.028 -0.559 -21.008 1.00 86.56 90 ASP A N 1
ATOM 643 C CA . ASP A 1 90 ? 4.702 -1.665 -21.685 1.00 86.56 90 ASP A CA 1
ATOM 644 C C . ASP A 1 90 ? 5.541 -2.526 -20.730 1.00 86.56 90 ASP A C 1
ATOM 646 O O . ASP A 1 90 ? 5.656 -3.734 -20.951 1.00 86.56 90 ASP A O 1
ATOM 650 N N . LEU A 1 91 ? 6.061 -1.915 -19.660 1.00 81.69 91 LEU A N 1
ATOM 651 C CA . LEU A 1 91 ? 6.884 -2.548 -18.627 1.00 81.69 91 LEU A CA 1
ATOM 652 C C . LEU A 1 91 ? 6.091 -2.901 -17.350 1.00 81.69 91 LEU A C 1
ATOM 654 O O . LEU A 1 91 ? 6.551 -3.727 -16.567 1.00 81.69 91 LEU A O 1
ATOM 658 N N . MET A 1 92 ? 4.904 -2.316 -17.142 1.00 78.56 92 MET A N 1
ATOM 659 C CA . MET A 1 92 ? 3.988 -2.616 -16.025 1.00 78.56 92 MET A CA 1
ATOM 660 C C . MET A 1 92 ? 2.934 -3.669 -16.410 1.00 78.56 92 MET A C 1
ATOM 662 O O . MET A 1 92 ? 1.744 -3.359 -16.509 1.00 78.56 92 MET A O 1
ATOM 666 N N . ARG A 1 93 ? 3.363 -4.906 -16.668 1.00 63.19 93 ARG A N 1
ATOM 667 C CA . ARG A 1 93 ? 2.487 -6.021 -17.068 1.00 63.19 93 ARG A CA 1
ATOM 668 C C . ARG A 1 93 ? 2.595 -7.220 -16.141 1.00 63.19 93 ARG A C 1
ATOM 670 O O . ARG A 1 93 ? 3.719 -7.497 -15.671 1.00 63.19 93 ARG A O 1
#

Solvent-accessible surface area (backbone atoms only — not comparable to full-atom values): 5271 Å² total; per-residue (Å²): 116,55,30,64,54,41,35,55,42,48,76,70,62,53,75,59,47,74,50,64,69,38,41,44,71,69,58,51,50,52,42,54,53,20,42,52,53,22,24,65,75,68,74,50,84,58,55,39,32,43,22,40,23,35,47,96,86,52,22,22,82,78,62,51,35,60,66,61,48,48,58,52,41,56,76,68,65,49,75,39,80,52,74,48,84,68,54,55,78,89,73,67,118